Protein AF-A0A7J3TWP6-F1 (afdb_monomer_lite)

Sequence (175 aa):
WWDYGYWITILTNKTTLADNATLNSTQIAVIARTFLSPEEEALQTMKQYNVSYVVVFVDFVVRSYGGYYYYQPEGYGEENKFIWMIRIAGLNETDYIQNGNPTAKFSASLIGELIPFKFYPIDSGGVYLGPVFYESNHIKPVFYSSSLASGGYNGRVTGVVIYRVYYDSDCGDRV

Foldseek 3Di:
DQDCQVVCCVVPVDHDQHHPVCPDLVSLLLVLVLQLAAVVVVLVSCVVVVPFKDKWWFKWFWDDDPRDIFIDGPQPTPVNCNLVSCVSNVHDSCQQDDPNFGDPSVCRGNNVQQQQWHWDQDPVGTTTDGRDGHDDPFKAWPDKDVLRVVCHDPRMRTIMTMIGGDDPVNVPPDD

pLDDT: mean 91.55, std 11.05, range [38.56, 98.62]

Structure (mmCIF, N/CA/C/O backbone):
data_AF-A0A7J3TWP6-F1
#
_entry.id   AF-A0A7J3TWP6-F1
#
loop_
_atom_site.group_PDB
_atom_site.id
_atom_site.type_symbol
_atom_site.label_atom_id
_atom_site.label_alt_id
_atom_site.label_comp_id
_atom_site.label_asym_id
_atom_site.label_entity_id
_atom_site.label_seq_id
_atom_site.pdbx_PDB_ins_code
_atom_site.Cartn_x
_atom_site.Cartn_y
_atom_site.Cartn_z
_atom_site.occupancy
_atom_site.B_iso_or_equiv
_atom_site.auth_seq_id
_atom_site.auth_comp_id
_atom_site.auth_asym_id
_atom_site.auth_atom_id
_atom_site.pdbx_PDB_model_num
ATOM 1 N N . TRP A 1 1 ? -7.088 3.954 1.677 1.00 95.56 1 TRP A N 1
ATOM 2 C CA . TRP A 1 1 ? -6.809 5.342 2.124 1.00 95.56 1 TRP A CA 1
ATOM 3 C C . TRP A 1 1 ? -8.109 6.154 2.223 1.00 95.56 1 TRP A C 1
ATOM 5 O O . TRP A 1 1 ? -9.129 5.661 1.748 1.00 95.56 1 TRP A O 1
ATOM 15 N N . TRP A 1 2 ? -8.115 7.344 2.847 1.00 93.94 2 TRP A N 1
ATOM 16 C CA . TRP A 1 2 ? -9.349 8.123 3.099 1.00 93.94 2 TRP A CA 1
ATOM 17 C C . TRP A 1 2 ? -10.064 8.589 1.819 1.00 93.94 2 TRP A C 1
ATOM 19 O O . TRP A 1 2 ? -11.286 8.706 1.825 1.00 93.94 2 TRP A O 1
ATOM 29 N N . ASP A 1 3 ? -9.332 8.730 0.706 1.00 92.94 3 ASP A N 1
ATOM 30 C CA . ASP A 1 3 ? -9.860 9.067 -0.630 1.00 92.94 3 ASP A CA 1
ATOM 31 C C . ASP A 1 3 ? -10.999 8.156 -1.122 1.00 92.94 3 ASP A C 1
ATOM 33 O O . ASP A 1 3 ? -11.716 8.509 -2.060 1.00 92.94 3 ASP A O 1
ATOM 37 N N . TYR A 1 4 ? -11.151 6.961 -0.549 1.00 93.94 4 TYR A N 1
ATOM 38 C CA . TYR A 1 4 ? -12.071 5.946 -1.064 1.00 93.94 4 TYR A CA 1
ATOM 39 C C . TYR A 1 4 ? -13.191 5.583 -0.085 1.00 93.94 4 TYR A C 1
ATOM 41 O O . TYR A 1 4 ? -14.065 4.794 -0.443 1.00 93.94 4 TYR A O 1
ATOM 49 N N . GLY A 1 5 ? -13.191 6.121 1.140 1.00 92.94 5 GLY A N 1
ATOM 50 C CA . GLY A 1 5 ? -14.090 5.646 2.197 1.00 92.94 5 GLY A CA 1
ATOM 51 C C . GLY A 1 5 ? -15.572 5.851 1.880 1.00 92.94 5 GLY A C 1
ATOM 52 O O . GLY A 1 5 ? -16.382 4.941 2.076 1.00 92.94 5 GLY A O 1
ATOM 53 N N . TYR A 1 6 ? -15.918 6.999 1.287 1.00 92.81 6 TYR A N 1
ATOM 54 C CA . TYR A 1 6 ? -17.289 7.271 0.849 1.00 92.81 6 TYR A CA 1
ATOM 55 C C . TYR A 1 6 ? -17.739 6.278 -0.230 1.00 92.81 6 TYR A C 1
ATOM 57 O O . TYR A 1 6 ? -18.803 5.670 -0.119 1.00 92.81 6 TYR A O 1
ATOM 65 N N . TRP A 1 7 ? -16.899 6.059 -1.247 1.00 92.94 7 TRP A N 1
ATOM 66 C CA . TRP A 1 7 ? -17.207 5.159 -2.360 1.00 92.94 7 TRP A CA 1
ATOM 67 C C . TRP A 1 7 ? -17.346 3.708 -1.915 1.00 92.94 7 TRP A C 1
ATOM 69 O O . TRP A 1 7 ? -18.286 3.034 -2.331 1.00 92.94 7 TRP A O 1
ATOM 79 N N . ILE A 1 8 ? -16.464 3.238 -1.029 1.00 93.69 8 ILE A N 1
ATOM 80 C CA . ILE A 1 8 ? -16.570 1.899 -0.442 1.00 93.69 8 ILE A CA 1
ATOM 81 C C . ILE A 1 8 ? -17.899 1.771 0.305 1.00 93.69 8 ILE A C 1
ATOM 83 O O . ILE A 1 8 ? -18.634 0.810 0.075 1.00 93.69 8 ILE A O 1
ATOM 87 N N . THR A 1 9 ? -18.248 2.748 1.142 1.00 93.00 9 THR A N 1
ATOM 88 C CA . THR A 1 9 ? -19.489 2.712 1.927 1.00 93.00 9 THR A CA 1
ATOM 89 C C . THR A 1 9 ? -20.724 2.656 1.029 1.00 93.00 9 THR A C 1
ATOM 91 O O . THR A 1 9 ? -21.539 1.746 1.170 1.00 93.00 9 THR A O 1
ATOM 94 N N . ILE A 1 10 ? -20.840 3.573 0.065 1.00 93.62 10 ILE A N 1
ATOM 95 C CA . ILE A 1 10 ? -22.016 3.676 -0.809 1.00 93.62 10 ILE A CA 1
ATOM 96 C C . ILE A 1 10 ? -22.151 2.474 -1.748 1.00 93.62 10 ILE A C 1
ATOM 98 O O . ILE A 1 10 ? -23.254 1.961 -1.920 1.00 93.62 10 ILE A O 1
ATOM 102 N N . LEU A 1 11 ? -21.054 2.006 -2.349 1.00 94.38 11 LEU A N 1
ATOM 103 C CA . LEU A 1 11 ? -21.113 0.938 -3.352 1.00 94.38 11 LEU A CA 1
ATOM 104 C C . LEU A 1 11 ? -21.217 -0.460 -2.734 1.00 94.38 11 LEU A C 1
ATOM 106 O O . LEU A 1 11 ? -21.762 -1.364 -3.363 1.00 94.38 11 LEU A O 1
ATOM 110 N N . THR A 1 12 ? -20.679 -0.665 -1.527 1.00 93.75 12 THR A N 1
ATOM 111 C CA . THR A 1 12 ? -20.526 -2.013 -0.944 1.00 93.75 12 THR A CA 1
ATOM 112 C C . THR A 1 12 ? -21.301 -2.230 0.354 1.00 93.75 12 THR A C 1
ATOM 114 O O . THR A 1 12 ? -21.374 -3.368 0.839 1.00 93.75 12 THR A O 1
ATOM 117 N N . ASN A 1 13 ? -21.883 -1.167 0.925 1.00 94.62 13 ASN A N 1
ATOM 118 C CA . ASN A 1 13 ? -22.520 -1.172 2.242 1.00 94.62 13 ASN A CA 1
ATOM 119 C C . ASN A 1 13 ? -21.596 -1.806 3.304 1.00 94.62 13 ASN A C 1
ATOM 121 O O . ASN A 1 13 ? -21.919 -2.828 3.924 1.00 94.62 13 ASN A O 1
ATOM 125 N N . LYS A 1 14 ? -20.374 -1.272 3.410 1.00 95.38 14 LYS A N 1
ATOM 126 C CA . LYS A 1 14 ? -19.345 -1.676 4.379 1.00 95.38 14 LYS A CA 1
ATOM 127 C C . LYS A 1 14 ? -18.844 -0.459 5.139 1.00 95.38 14 LYS A C 1
ATOM 129 O O . LYS A 1 14 ? -18.716 0.617 4.568 1.00 95.38 14 LYS A O 1
ATOM 134 N N . THR A 1 15 ? -18.535 -0.660 6.414 1.00 95.44 15 THR A N 1
ATOM 135 C CA . THR A 1 15 ? -17.982 0.376 7.287 1.00 95.44 15 THR A CA 1
ATOM 136 C C . THR A 1 15 ? -16.508 0.619 6.972 1.00 95.44 15 THR A C 1
ATOM 138 O O . THR A 1 15 ? -15.744 -0.331 6.804 1.00 95.44 15 THR A O 1
ATOM 141 N N . THR A 1 16 ? -16.096 1.886 6.938 1.00 95.88 16 THR A N 1
ATOM 142 C CA . THR A 1 16 ? -14.706 2.304 6.704 1.00 95.88 16 THR A CA 1
ATOM 143 C C . THR A 1 16 ? -14.152 3.086 7.891 1.00 95.88 16 THR A C 1
ATOM 145 O O . THR A 1 16 ? -14.889 3.814 8.547 1.00 95.88 16 THR A O 1
ATOM 148 N N . LEU A 1 17 ? -12.843 2.979 8.148 1.00 95.00 17 LEU A N 1
ATOM 149 C CA . LEU A 1 17 ? -12.189 3.701 9.252 1.00 95.00 17 LEU A CA 1
ATOM 150 C C . LEU A 1 17 ? -12.011 5.204 9.000 1.00 95.00 17 LEU A C 1
ATOM 152 O O . LEU A 1 17 ? -11.834 5.961 9.943 1.00 95.00 17 LEU A O 1
ATOM 156 N N . ALA A 1 18 ? -12.015 5.640 7.745 1.00 94.19 18 ALA A N 1
ATOM 157 C CA . ALA A 1 18 ? -11.969 7.048 7.374 1.00 94.19 18 ALA A CA 1
ATOM 158 C C . ALA A 1 18 ? -12.650 7.237 6.021 1.00 94.19 18 ALA A C 1
ATOM 160 O O . ALA A 1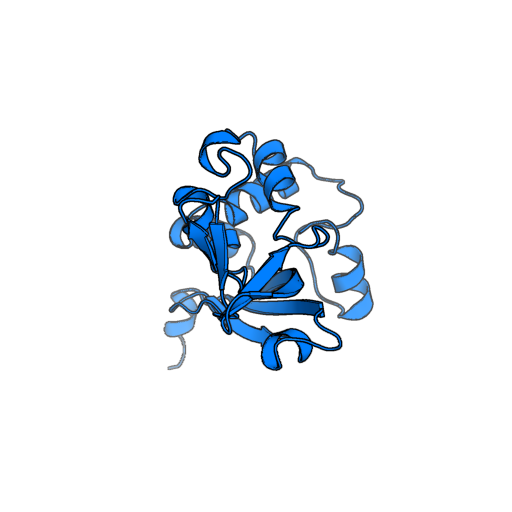 18 ? -12.716 6.294 5.228 1.00 94.19 18 ALA A O 1
ATOM 161 N N . ASP A 1 19 ? -13.111 8.455 5.757 1.00 92.38 19 ASP A N 1
ATOM 162 C CA . ASP A 1 19 ? -13.774 8.835 4.517 1.00 92.38 19 ASP A CA 1
ATOM 163 C C . ASP A 1 19 ? -13.264 10.171 3.959 1.00 92.38 19 ASP A C 1
ATOM 165 O O . ASP A 1 19 ? -12.412 10.851 4.540 1.00 92.38 19 ASP A O 1
ATOM 169 N N . ASN A 1 20 ? -13.824 10.532 2.806 1.00 91.00 20 ASN A N 1
ATOM 170 C CA . ASN A 1 20 ? -13.491 11.722 2.038 1.00 91.00 20 ASN A CA 1
ATOM 171 C C . ASN A 1 20 ? -13.797 13.044 2.756 1.00 91.00 20 ASN A C 1
ATOM 173 O O . ASN A 1 20 ? -13.284 14.075 2.330 1.00 91.00 20 ASN A O 1
ATOM 177 N N . ALA A 1 21 ? -14.620 13.047 3.812 1.00 88.75 21 ALA A N 1
ATOM 178 C CA . ALA A 1 21 ? -14.930 14.260 4.564 1.00 88.75 21 ALA A CA 1
ATOM 179 C C . ALA A 1 21 ? -13.791 14.650 5.516 1.00 88.75 21 ALA A C 1
ATOM 181 O O . ALA A 1 21 ? -13.691 15.808 5.916 1.00 88.75 21 ALA A O 1
ATOM 182 N N . THR A 1 22 ? -12.897 13.7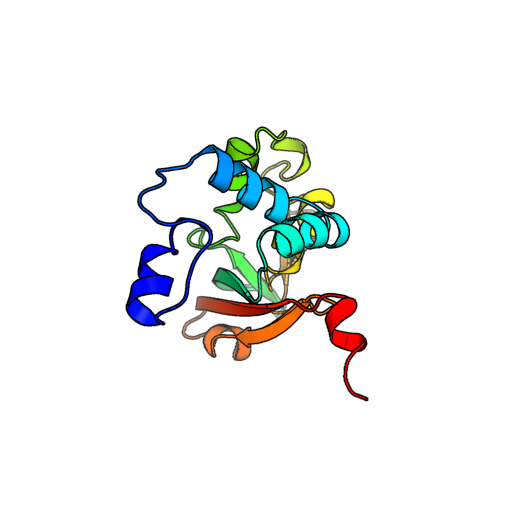14 5.855 1.00 90.88 22 THR A N 1
ATOM 183 C CA . THR A 1 22 ? -11.674 13.961 6.641 1.00 90.88 22 THR A CA 1
ATOM 184 C C . THR A 1 22 ? -11.897 14.632 8.003 1.00 90.88 22 THR A C 1
ATOM 186 O O . THR A 1 22 ? -11.021 15.315 8.529 1.00 90.88 22 THR A O 1
ATOM 189 N N . LEU A 1 23 ? -13.064 14.406 8.615 1.00 90.00 23 LEU A N 1
ATOM 190 C CA . LEU A 1 23 ? -13.489 15.094 9.842 1.00 90.00 23 LEU A CA 1
ATOM 191 C C . LEU A 1 23 ? -12.611 14.788 11.070 1.00 90.00 23 LEU A C 1
ATOM 193 O O . LEU A 1 23 ? -12.572 15.583 12.006 1.00 90.00 23 LEU A O 1
ATOM 197 N N . ASN A 1 24 ? -11.905 13.651 11.077 1.00 92.31 24 ASN A N 1
ATOM 198 C CA . ASN A 1 24 ? -11.004 13.243 12.156 1.00 92.31 24 ASN A CA 1
ATOM 199 C C . ASN A 1 24 ? -9.575 13.032 11.629 1.00 92.31 24 ASN A C 1
ATOM 201 O O . ASN A 1 24 ? -9.179 11.925 11.256 1.00 92.31 24 ASN A O 1
ATOM 205 N N . SER A 1 25 ? -8.785 14.104 11.620 1.00 92.81 25 SER A N 1
ATOM 206 C CA . SER A 1 25 ? -7.391 14.083 11.158 1.00 92.81 25 SER A CA 1
ATOM 207 C C . SER A 1 25 ? -6.490 13.175 12.001 1.00 92.81 25 SER A C 1
ATOM 209 O O . SER A 1 25 ? -5.602 12.520 11.455 1.00 92.81 25 SER A O 1
ATOM 211 N N . THR A 1 26 ? -6.748 13.060 13.308 1.00 95.31 26 THR A N 1
ATOM 212 C CA . THR A 1 26 ? -6.016 12.149 14.200 1.00 95.31 26 THR A CA 1
ATOM 213 C C . THR A 1 26 ? -6.180 10.698 13.759 1.00 95.31 26 THR A C 1
ATOM 215 O O . THR A 1 26 ? -5.197 9.965 13.675 1.00 95.31 26 THR A O 1
ATOM 218 N N . GLN A 1 27 ? -7.401 10.283 13.414 1.00 95.44 27 GLN A N 1
ATOM 219 C CA . GLN A 1 27 ? -7.663 8.931 12.917 1.00 95.44 27 GLN A CA 1
ATOM 220 C C . GLN A 1 27 ? -6.982 8.673 11.568 1.00 95.44 27 GLN A C 1
ATOM 222 O O . GLN A 1 27 ? -6.426 7.596 11.360 1.00 95.44 27 GLN A O 1
ATOM 227 N N . ILE A 1 28 ? -6.944 9.667 10.675 1.00 97.50 28 ILE A N 1
ATOM 228 C CA . ILE A 1 28 ? -6.210 9.555 9.406 1.00 97.50 28 ILE A CA 1
ATOM 229 C C . ILE A 1 28 ? -4.706 9.388 9.658 1.00 97.50 28 ILE A C 1
ATOM 231 O O . ILE A 1 28 ? -4.070 8.565 9.002 1.00 97.50 28 ILE A O 1
ATOM 235 N N . ALA A 1 29 ? -4.138 10.108 10.628 1.00 97.75 29 ALA A N 1
ATOM 236 C CA . ALA A 1 29 ? -2.736 9.949 11.010 1.00 97.75 29 ALA A CA 1
ATOM 237 C C . ALA A 1 29 ? -2.437 8.567 11.608 1.00 97.75 29 ALA A C 1
ATOM 239 O O . ALA A 1 29 ? -1.375 8.010 11.337 1.00 97.75 29 ALA A O 1
ATOM 240 N N . VAL A 1 30 ? -3.370 7.982 12.368 1.00 98.06 30 VAL A N 1
ATOM 241 C CA . VAL A 1 30 ? -3.254 6.592 12.838 1.00 98.06 30 VAL A CA 1
ATOM 242 C C . VAL A 1 30 ? -3.233 5.628 11.653 1.00 98.06 30 VAL A C 1
ATOM 244 O O . VAL A 1 30 ? -2.293 4.850 11.543 1.00 98.06 30 VAL A O 1
ATOM 247 N N . ILE A 1 31 ? -4.180 5.746 10.715 1.00 98.12 31 ILE A N 1
ATOM 248 C CA . ILE A 1 31 ? -4.218 4.916 9.496 1.00 98.12 31 ILE A CA 1
ATOM 249 C C . ILE A 1 31 ? -2.919 5.055 8.690 1.00 98.12 31 ILE A C 1
ATOM 251 O O . ILE A 1 31 ? -2.372 4.061 8.217 1.00 98.12 31 ILE A O 1
ATOM 255 N N . ALA A 1 32 ? -2.402 6.277 8.546 1.00 98.44 32 ALA A N 1
ATOM 256 C CA . ALA A 1 32 ? -1.151 6.539 7.844 1.00 98.44 32 ALA A CA 1
ATOM 257 C C . ALA A 1 32 ? 0.044 5.838 8.507 1.00 98.44 32 ALA A C 1
ATOM 259 O O . ALA A 1 32 ? 0.837 5.199 7.820 1.00 98.44 32 ALA A O 1
ATOM 260 N N . ARG A 1 33 ? 0.152 5.912 9.841 1.00 98.50 33 ARG A N 1
ATOM 261 C CA . ARG A 1 33 ? 1.197 5.209 10.600 1.00 98.50 33 ARG A CA 1
ATOM 262 C C . ARG A 1 33 ? 1.067 3.697 10.476 1.00 98.50 33 ARG A C 1
ATOM 264 O O . ARG A 1 33 ? 2.076 3.051 10.248 1.00 98.50 33 ARG A O 1
ATOM 271 N N . THR A 1 34 ? -0.151 3.158 10.540 1.00 98.56 34 THR A N 1
ATOM 272 C CA . THR A 1 34 ? -0.416 1.724 10.332 1.00 98.56 34 THR A CA 1
ATOM 273 C C . THR A 1 34 ? 0.041 1.250 8.954 1.00 98.56 34 THR A C 1
ATOM 275 O O . THR A 1 34 ? 0.607 0.172 8.836 1.00 98.56 34 THR A O 1
ATOM 278 N N . PHE A 1 35 ? -0.172 2.043 7.900 1.00 98.62 35 PHE A N 1
ATOM 279 C CA . PHE A 1 35 ? 0.319 1.693 6.565 1.00 98.62 35 PHE A CA 1
ATOM 280 C C . PHE A 1 35 ? 1.847 1.754 6.451 1.00 98.62 35 PHE A C 1
ATOM 282 O O . PHE A 1 35 ? 2.423 0.983 5.691 1.00 98.62 35 PHE A O 1
ATOM 289 N N . LEU A 1 36 ? 2.499 2.657 7.184 1.00 98.62 36 LEU A N 1
ATOM 290 C CA . LEU A 1 36 ? 3.945 2.891 7.107 1.00 98.62 36 LEU A CA 1
ATOM 291 C C . LEU A 1 36 ? 4.768 2.082 8.122 1.00 98.62 36 LEU A C 1
ATOM 293 O O . LEU A 1 36 ? 5.996 2.107 8.051 1.00 98.62 36 LEU A O 1
ATOM 297 N N . SER A 1 37 ? 4.126 1.367 9.046 1.00 98.56 37 SER A N 1
ATOM 298 C CA . SER A 1 37 ? 4.778 0.461 9.995 1.00 98.56 37 SER A CA 1
ATOM 299 C C . SER A 1 37 ? 4.955 -0.947 9.406 1.00 98.56 37 SER A C 1
ATOM 301 O O . SER A 1 37 ? 4.253 -1.300 8.455 1.00 98.56 37 SER A O 1
ATOM 303 N N . PRO A 1 38 ? 5.846 -1.787 9.966 1.00 98.44 38 PRO A N 1
ATOM 304 C CA . PRO A 1 38 ? 5.880 -3.219 9.662 1.00 98.44 38 PRO A CA 1
ATOM 305 C C . PRO A 1 38 ? 4.538 -3.904 9.966 1.00 98.44 38 PRO A C 1
ATOM 307 O O . PRO A 1 38 ? 3.749 -3.402 10.773 1.00 98.44 38 PRO A O 1
ATOM 310 N N . GLU A 1 39 ? 4.291 -5.070 9.360 1.00 98.00 39 GLU A N 1
ATOM 311 C CA . GLU A 1 39 ? 3.042 -5.825 9.550 1.00 98.00 39 GLU A CA 1
ATOM 312 C C . GLU A 1 39 ? 2.717 -6.081 11.028 1.00 98.00 39 GLU A C 1
ATOM 314 O O . GLU A 1 39 ? 1.577 -5.880 11.438 1.00 98.00 39 GLU A O 1
ATOM 319 N N . GLU A 1 40 ? 3.702 -6.473 11.840 1.00 96.88 40 GLU A N 1
ATOM 320 C CA . GLU A 1 40 ? 3.497 -6.797 13.258 1.00 96.88 40 GLU A CA 1
ATOM 321 C C . GLU A 1 40 ? 2.905 -5.617 14.049 1.00 96.88 40 GLU A C 1
ATOM 323 O O . GLU A 1 40 ? 1.916 -5.767 14.769 1.00 96.88 40 GLU A O 1
ATOM 328 N N . GLU A 1 41 ? 3.457 -4.416 13.871 1.00 98.00 41 GLU A N 1
ATOM 329 C CA . GLU A 1 41 ? 2.944 -3.192 14.495 1.00 98.00 41 GLU A CA 1
ATOM 330 C C . GLU A 1 41 ? 1.583 -2.792 13.911 1.00 98.00 41 GLU A C 1
ATOM 332 O O . GLU A 1 41 ? 0.662 -2.388 14.634 1.00 98.00 41 GLU A O 1
ATOM 337 N N . ALA A 1 42 ? 1.425 -2.945 12.593 1.00 98.25 42 ALA A N 1
ATOM 338 C CA . ALA A 1 42 ? 0.179 -2.629 11.917 1.00 98.25 42 ALA A CA 1
ATOM 339 C C . ALA A 1 42 ? -0.970 -3.520 12.414 1.00 98.25 42 ALA A C 1
ATOM 341 O O . ALA A 1 42 ? -2.077 -3.026 12.639 1.00 98.25 42 ALA A O 1
ATOM 342 N N . LEU A 1 43 ? -0.709 -4.809 12.654 1.00 97.94 43 LEU A N 1
ATOM 343 C CA . LEU A 1 43 ? -1.671 -5.776 13.184 1.00 97.94 43 LEU A CA 1
ATOM 344 C C . LEU A 1 43 ? -2.189 -5.380 14.565 1.00 97.94 43 LEU A C 1
ATOM 346 O O . LEU A 1 43 ? -3.387 -5.524 14.816 1.00 97.94 43 LEU A O 1
ATOM 350 N N . GLN A 1 44 ? -1.341 -4.823 15.435 1.00 96.94 44 GLN A N 1
ATOM 351 C CA . GLN A 1 44 ? -1.772 -4.343 16.753 1.00 96.94 44 GLN A CA 1
ATOM 352 C C . GLN A 1 44 ? -2.823 -3.238 16.620 1.00 96.94 44 GLN A C 1
ATOM 354 O O . GLN A 1 44 ? -3.866 -3.286 17.275 1.00 96.94 44 GLN A O 1
ATOM 359 N N . THR A 1 45 ? -2.589 -2.277 15.724 1.00 97.56 45 THR A N 1
ATOM 360 C CA . THR A 1 45 ? -3.540 -1.186 15.478 1.00 97.56 45 THR A CA 1
ATOM 361 C C . THR A 1 45 ? -4.791 -1.698 14.770 1.00 97.56 45 THR A C 1
ATOM 363 O O . THR A 1 45 ? -5.907 -1.416 15.199 1.00 97.56 45 THR A O 1
ATOM 366 N N . MET A 1 46 ?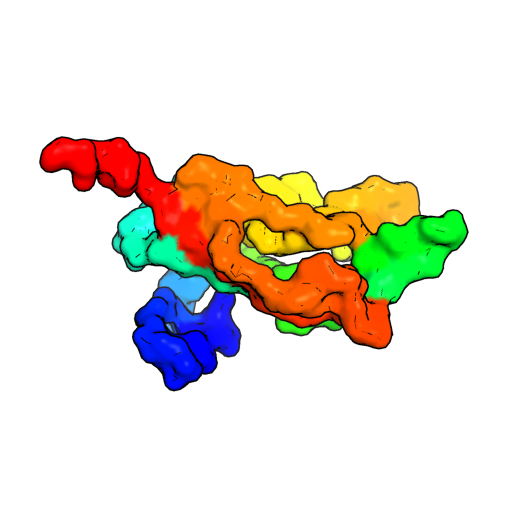 -4.637 -2.513 13.725 1.00 97.94 46 MET A N 1
ATOM 367 C CA . MET A 1 46 ? -5.762 -3.109 13.002 1.00 97.94 46 MET A CA 1
ATOM 368 C C . MET A 1 46 ? -6.683 -3.899 13.941 1.00 97.94 46 MET A C 1
ATOM 370 O O . MET A 1 46 ? -7.901 -3.780 13.824 1.00 97.94 46 MET A O 1
ATOM 374 N N . LYS A 1 47 ? -6.123 -4.632 14.913 1.00 97.00 47 LYS A N 1
ATOM 375 C CA . LYS A 1 47 ? -6.888 -5.366 15.930 1.00 97.00 47 LYS A CA 1
ATOM 376 C C . LYS A 1 47 ? -7.708 -4.439 16.828 1.00 97.00 47 LYS A C 1
ATOM 378 O O . LYS A 1 47 ? -8.868 -4.736 17.093 1.00 97.00 47 LYS A O 1
ATOM 383 N N . GLN A 1 48 ? -7.152 -3.302 17.254 1.00 96.38 48 GLN A N 1
ATOM 384 C CA . GLN A 1 48 ? -7.878 -2.305 18.060 1.00 96.38 48 GLN A CA 1
ATOM 385 C C . GLN A 1 48 ? -9.100 -1.735 17.326 1.00 96.38 48 GLN A C 1
ATOM 387 O O . GLN A 1 48 ? -10.112 -1.435 17.955 1.00 96.38 48 GLN A O 1
ATOM 392 N N . TYR A 1 49 ? -9.018 -1.616 15.998 1.00 96.25 49 TYR A N 1
ATOM 393 C CA . TYR A 1 49 ? -10.107 -1.134 15.145 1.00 96.25 49 TYR A CA 1
ATOM 394 C C . TYR A 1 49 ? -10.959 -2.252 14.523 1.00 96.25 49 TYR A C 1
ATOM 396 O O . TYR A 1 49 ? -11.848 -1.955 13.726 1.00 96.25 49 TYR A O 1
ATOM 404 N N . ASN A 1 50 ? -10.709 -3.517 14.880 1.00 96.31 50 ASN A N 1
ATOM 405 C CA . ASN A 1 50 ? -11.395 -4.694 14.342 1.00 96.31 50 ASN A CA 1
ATOM 406 C C . ASN A 1 50 ? -11.419 -4.734 12.797 1.00 96.31 50 ASN A C 1
ATOM 408 O O . ASN A 1 50 ? -12.462 -4.937 12.168 1.00 96.31 50 ASN A O 1
ATOM 412 N N . VAL A 1 51 ? -10.270 -4.483 12.166 1.00 97.81 51 VAL A N 1
ATOM 413 C CA . VAL A 1 51 ? -10.147 -4.451 10.702 1.00 97.81 51 VAL A CA 1
ATOM 414 C C . VAL A 1 51 ? -10.257 -5.860 10.130 1.00 97.81 51 VAL A C 1
ATOM 416 O O . VAL A 1 51 ? -9.431 -6.718 10.399 1.00 97.81 51 VAL A O 1
ATOM 419 N N . SER A 1 52 ? -11.244 -6.100 9.270 1.00 97.81 52 SER A N 1
ATOM 420 C CA . SER A 1 52 ? -11.370 -7.395 8.581 1.00 97.81 52 SER A CA 1
ATOM 421 C C . SER A 1 52 ? -10.709 -7.418 7.200 1.00 97.81 52 SER A C 1
ATOM 423 O O . SER A 1 52 ? -10.317 -8.482 6.722 1.00 97.81 52 SER A O 1
ATOM 425 N N . TYR A 1 53 ? -10.606 -6.261 6.539 1.00 98.38 53 TYR A N 1
ATOM 426 C CA . TYR A 1 53 ? -10.082 -6.148 5.178 1.00 98.38 53 TYR A CA 1
ATOM 427 C C . TYR A 1 53 ? -9.248 -4.882 4.993 1.00 98.38 53 TYR A C 1
ATOM 429 O O . TYR A 1 53 ? -9.587 -3.822 5.521 1.00 98.38 53 TYR A O 1
ATOM 437 N N . VAL A 1 54 ? -8.210 -4.988 4.166 1.00 98.31 54 VAL A N 1
ATOM 438 C CA . VAL A 1 54 ? -7.417 -3.865 3.659 1.00 98.31 54 VAL A CA 1
ATOM 439 C C . VAL A 1 54 ? -7.567 -3.813 2.144 1.00 98.31 54 VAL A C 1
ATOM 441 O O . VAL A 1 54 ? -7.506 -4.836 1.468 1.00 98.31 54 VAL A O 1
ATOM 444 N N . VAL A 1 55 ? -7.786 -2.616 1.605 1.00 97.56 55 VAL A N 1
ATOM 445 C CA . VAL A 1 55 ? -7.986 -2.387 0.171 1.00 97.56 55 VAL A CA 1
ATOM 446 C C . VAL A 1 55 ? -6.891 -1.454 -0.325 1.00 97.56 55 VAL A C 1
ATOM 448 O O . VAL A 1 55 ? -6.704 -0.382 0.255 1.00 97.56 55 VAL A O 1
ATOM 451 N N . VAL A 1 56 ? -6.196 -1.864 -1.385 1.00 97.94 56 VAL A N 1
ATOM 452 C CA . VAL A 1 56 ? -5.115 -1.100 -2.018 1.00 97.94 56 VAL A CA 1
ATOM 453 C C . VAL A 1 56 ? -5.448 -0.895 -3.486 1.00 97.94 56 VAL A C 1
ATOM 455 O O . VAL A 1 56 ? -5.658 -1.861 -4.221 1.00 97.94 56 VAL A O 1
ATOM 458 N N . PHE A 1 57 ? -5.510 0.364 -3.907 1.00 97.12 57 PHE A N 1
ATOM 459 C CA . PHE A 1 57 ? -5.633 0.750 -5.306 1.00 97.12 57 PHE A CA 1
ATOM 460 C C . PHE A 1 57 ? -4.263 1.119 -5.882 1.00 97.12 57 PHE A C 1
ATOM 462 O O . PHE A 1 57 ? -3.466 1.790 -5.230 1.00 97.12 57 PHE A O 1
ATOM 469 N N . VAL A 1 58 ? -3.990 0.678 -7.109 1.00 96.12 58 VAL A N 1
ATOM 470 C CA . VAL A 1 58 ? -2.740 0.968 -7.816 1.00 96.12 58 VAL A CA 1
ATOM 471 C C . VAL A 1 58 ? -2.971 1.323 -9.278 1.00 96.12 58 VAL A C 1
ATOM 473 O O . VAL A 1 58 ? -3.890 0.790 -9.909 1.00 96.12 58 VAL A O 1
ATOM 476 N N . ASP A 1 59 ? -2.104 2.177 -9.826 1.00 94.44 59 ASP A N 1
ATOM 477 C CA . ASP A 1 59 ? -2.072 2.500 -11.256 1.00 94.44 59 ASP A CA 1
ATOM 478 C C . ASP A 1 59 ? -0.650 2.471 -11.836 1.00 94.44 59 ASP A C 1
ATOM 480 O O . ASP A 1 59 ? 0.194 3.321 -11.543 1.00 94.44 59 ASP A O 1
ATOM 484 N N . PHE A 1 60 ? -0.398 1.484 -12.696 1.00 94.12 60 PHE A N 1
ATOM 485 C CA . PHE A 1 60 ? 0.884 1.280 -13.362 1.00 94.12 60 PHE A CA 1
ATOM 486 C C . PHE A 1 60 ? 0.723 1.193 -14.878 1.00 94.12 60 PHE A C 1
ATOM 488 O O . PHE A 1 60 ? -0.326 0.820 -15.402 1.00 94.12 60 PHE A O 1
ATOM 495 N N . VAL A 1 61 ? 1.810 1.455 -15.597 1.00 92.00 61 VAL A N 1
ATOM 496 C CA . VAL A 1 61 ? 1.956 1.128 -17.019 1.00 92.00 61 VAL A CA 1
ATOM 497 C C . VAL A 1 61 ? 3.048 0.097 -17.228 1.00 92.00 61 VAL A C 1
ATOM 499 O O . VAL A 1 61 ? 4.080 0.115 -16.557 1.00 92.00 61 VAL A O 1
ATOM 502 N N . VAL A 1 62 ? 2.830 -0.780 -18.200 1.00 90.69 62 VAL A N 1
ATOM 503 C CA . VAL A 1 62 ? 3.826 -1.727 -18.685 1.00 90.69 62 VAL A CA 1
ATOM 504 C C . VAL A 1 62 ? 4.756 -1.012 -19.652 1.00 90.69 62 VAL A C 1
ATOM 506 O O . VAL A 1 62 ? 4.328 -0.353 -20.604 1.00 90.69 62 VAL A O 1
ATOM 509 N N . ARG A 1 63 ? 6.051 -1.177 -19.433 1.00 88.94 63 ARG A N 1
ATOM 510 C CA . ARG A 1 63 ? 7.120 -0.752 -20.328 1.00 88.94 63 ARG A CA 1
ATOM 511 C C . ARG A 1 63 ? 7.921 -1.974 -20.754 1.00 88.94 63 ARG A C 1
ATOM 513 O O . ARG A 1 63 ? 7.968 -2.977 -20.045 1.00 88.94 63 ARG A O 1
ATOM 520 N N . SER A 1 64 ? 8.561 -1.881 -21.913 1.00 87.69 64 SER A N 1
ATOM 521 C CA . SER A 1 64 ? 9.470 -2.915 -22.398 1.00 87.69 64 SER A CA 1
ATOM 522 C C . SER A 1 64 ? 10.761 -2.298 -22.906 1.00 87.69 64 SER A C 1
ATOM 524 O O . SER A 1 64 ? 10.718 -1.372 -23.718 1.00 87.69 64 SER A O 1
ATOM 526 N N . TYR A 1 65 ? 11.899 -2.842 -22.490 1.00 84.44 65 TYR A N 1
ATOM 527 C CA . TYR A 1 65 ? 13.208 -2.449 -22.999 1.00 84.44 65 TYR A CA 1
ATOM 528 C C . TYR A 1 65 ? 14.104 -3.679 -23.133 1.00 84.44 65 TYR A C 1
ATOM 530 O O . TYR A 1 65 ? 14.201 -4.484 -22.210 1.00 84.44 65 TYR A O 1
ATOM 538 N N . GLY A 1 66 ? 14.732 -3.858 -24.299 1.00 85.00 66 GLY A N 1
ATOM 539 C CA . GLY A 1 66 ? 15.657 -4.975 -24.535 1.00 85.00 66 GLY A CA 1
ATOM 540 C C . GLY A 1 66 ? 15.052 -6.374 -24.339 1.00 85.00 66 GLY A C 1
ATOM 541 O O . GLY A 1 66 ? 15.777 -7.291 -23.976 1.00 85.00 66 GLY A O 1
ATOM 542 N N . GLY A 1 67 ? 13.737 -6.539 -24.534 1.00 83.38 67 GLY A N 1
ATOM 543 C CA . GLY A 1 67 ? 13.028 -7.811 -24.318 1.00 83.38 67 GLY A CA 1
ATOM 544 C C . GLY A 1 67 ? 12.560 -8.065 -22.879 1.00 83.38 67 GLY A C 1
ATOM 545 O O . GLY A 1 67 ? 11.908 -9.075 -22.633 1.00 83.38 67 GLY A O 1
ATOM 546 N N . TYR A 1 68 ? 12.833 -7.149 -21.947 1.00 84.69 68 TYR A N 1
ATOM 547 C CA . TYR A 1 68 ? 12.364 -7.220 -20.563 1.00 84.69 68 TYR A CA 1
ATOM 548 C C . TYR A 1 68 ? 11.167 -6.303 -20.344 1.00 84.69 68 TYR A C 1
ATOM 550 O O . TYR A 1 68 ? 11.157 -5.171 -20.832 1.00 84.69 68 TYR A O 1
ATOM 558 N N . TYR A 1 69 ? 10.188 -6.780 -19.576 1.00 88.31 69 TYR A N 1
ATOM 559 C CA . TYR A 1 69 ? 9.034 -5.996 -19.145 1.00 88.31 69 TYR A CA 1
ATOM 560 C C . TYR A 1 69 ? 9.240 -5.477 -17.725 1.00 88.31 69 TYR A C 1
ATOM 562 O O . TYR A 1 69 ? 9.698 -6.206 -16.847 1.00 88.31 69 TYR A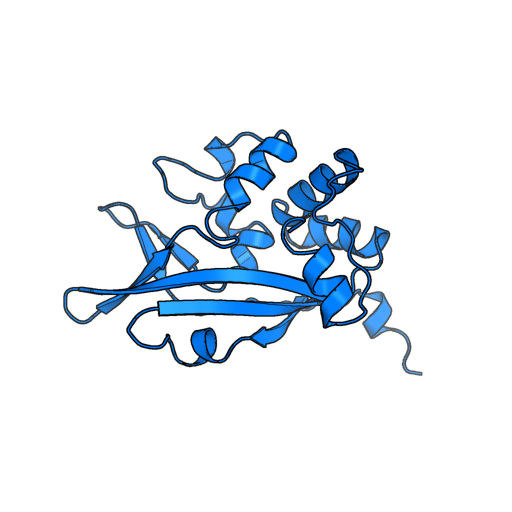 O 1
ATOM 570 N N . TYR A 1 70 ? 8.881 -4.220 -17.505 1.00 91.38 70 TYR A N 1
ATOM 571 C CA . TYR A 1 70 ? 8.886 -3.578 -16.197 1.00 91.38 70 TYR A CA 1
ATOM 572 C C . TYR A 1 70 ? 7.690 -2.641 -16.080 1.00 91.38 70 TYR A C 1
ATOM 574 O O . TYR A 1 70 ? 7.031 -2.320 -17.072 1.00 91.38 70 TYR A O 1
ATOM 582 N N . TYR A 1 71 ? 7.410 -2.204 -14.863 1.00 92.56 71 TYR A N 1
ATOM 583 C CA . TYR A 1 71 ? 6.272 -1.356 -14.561 1.00 92.56 71 TYR A CA 1
ATOM 584 C C . TYR A 1 71 ? 6.747 0.022 -14.123 1.00 92.56 71 TYR A C 1
ATOM 586 O O . TYR A 1 71 ? 7.816 0.183 -13.526 1.00 92.56 71 TYR A O 1
ATOM 594 N N . GLN A 1 72 ? 5.947 1.027 -14.444 1.00 91.25 72 GLN A N 1
ATOM 595 C CA . GLN A 1 72 ? 6.167 2.400 -14.023 1.00 91.25 72 GLN A CA 1
ATOM 596 C C . GLN A 1 72 ? 4.881 2.924 -13.376 1.00 91.25 72 GLN A C 1
ATOM 598 O O . GLN A 1 72 ? 3.810 2.715 -13.949 1.00 91.25 72 GLN A O 1
ATOM 603 N N . PRO A 1 73 ? 4.960 3.565 -12.199 1.00 92.44 73 PRO A N 1
ATOM 604 C CA . PRO A 1 73 ? 3.794 4.169 -11.569 1.00 92.44 73 PRO A CA 1
ATOM 605 C C . PRO A 1 73 ? 3.294 5.353 -12.407 1.00 92.44 73 PRO A C 1
ATOM 607 O O . PRO A 1 73 ? 4.095 6.182 -12.843 1.00 92.44 73 PRO A O 1
ATOM 610 N N . GLU A 1 74 ? 1.980 5.451 -12.606 1.00 90.75 74 GLU A N 1
ATOM 611 C CA . GLU A 1 74 ? 1.342 6.609 -13.263 1.00 90.75 74 GLU A CA 1
ATOM 612 C C . GLU A 1 74 ? 0.933 7.691 -12.249 1.00 90.75 74 GLU A C 1
ATOM 614 O O . GLU A 1 74 ? 0.724 8.846 -12.616 1.00 90.75 74 GLU A O 1
ATOM 619 N N . GLY A 1 75 ? 0.876 7.341 -10.958 1.00 88.00 75 GLY A N 1
ATOM 620 C CA . GLY A 1 75 ? 0.804 8.302 -9.859 1.00 88.00 75 GLY A CA 1
ATOM 621 C C . GLY A 1 75 ? -0.589 8.545 -9.276 1.00 88.00 75 GLY A C 1
ATOM 622 O O . GLY A 1 75 ? -0.763 9.480 -8.486 1.00 88.00 75 GLY A O 1
ATOM 623 N N . TYR A 1 76 ? -1.576 7.725 -9.633 1.00 90.31 76 TYR A N 1
ATOM 624 C CA . TYR A 1 76 ? -2.963 7.896 -9.192 1.00 90.31 76 TYR A CA 1
ATOM 625 C C . TYR A 1 76 ? -3.318 7.085 -7.945 1.00 90.31 76 TYR A C 1
ATOM 627 O O . TYR A 1 76 ? -4.250 7.463 -7.226 1.00 90.31 76 TYR A O 1
ATOM 635 N N . GLY A 1 77 ? -2.613 5.987 -7.688 1.00 94.31 77 GLY A N 1
ATOM 636 C CA . GLY A 1 77 ? -2.895 5.085 -6.585 1.00 94.31 77 GLY A CA 1
ATOM 637 C C . GLY A 1 77 ? -1.952 5.237 -5.404 1.00 94.31 77 GLY A C 1
ATOM 638 O O . GLY A 1 77 ? -1.289 6.262 -5.183 1.00 94.31 77 GLY A O 1
ATOM 639 N N . GLU A 1 78 ? -1.932 4.192 -4.592 1.00 96.25 78 GLU A N 1
ATOM 640 C CA . GLU A 1 78 ? -1.184 4.142 -3.349 1.00 96.25 78 GLU A CA 1
ATOM 641 C C . GLU A 1 78 ? 0.327 4.149 -3.600 1.00 96.25 78 GLU A C 1
ATOM 643 O O . GLU A 1 78 ? 1.069 4.627 -2.742 1.00 96.25 78 GLU A O 1
ATOM 648 N N . GLU A 1 79 ? 0.774 3.759 -4.799 1.00 93.25 79 GLU A N 1
ATOM 649 C CA . GLU A 1 79 ? 2.168 3.838 -5.253 1.00 93.25 79 GLU A CA 1
ATOM 650 C C . GLU A 1 79 ? 2.738 5.261 -5.328 1.00 93.25 79 GLU A C 1
ATOM 652 O O . GLU A 1 79 ? 3.946 5.425 -5.449 1.00 93.25 79 GLU A O 1
ATOM 657 N N . ASN A 1 80 ? 1.898 6.293 -5.230 1.00 93.25 80 ASN A N 1
ATOM 658 C CA . ASN A 1 80 ? 2.322 7.695 -5.160 1.00 93.25 80 ASN A CA 1
ATOM 659 C C . ASN A 1 80 ? 1.754 8.407 -3.925 1.00 93.25 80 ASN A C 1
ATOM 661 O O . ASN A 1 80 ? 2.415 9.239 -3.299 1.00 93.25 80 ASN A O 1
ATOM 665 N N . LYS A 1 81 ? 0.535 8.047 -3.508 1.00 94.88 81 LYS A N 1
ATOM 666 C CA . LYS A 1 81 ? -0.128 8.678 -2.359 1.00 94.88 81 LYS A CA 1
ATOM 667 C C . LYS A 1 81 ? 0.507 8.344 -1.011 1.00 94.88 81 LYS A C 1
ATOM 669 O O . LYS A 1 81 ? 0.261 9.076 -0.051 1.00 94.88 81 LYS A O 1
ATOM 674 N N . PHE A 1 82 ? 1.345 7.309 -0.918 1.00 95.81 82 PHE A N 1
ATOM 675 C CA . PHE A 1 82 ? 2.056 6.986 0.322 1.00 95.81 82 PHE A CA 1
ATOM 676 C C . PHE A 1 82 ? 2.900 8.165 0.851 1.00 95.81 82 PHE A C 1
ATOM 678 O O . PHE A 1 82 ? 3.045 8.309 2.062 1.00 95.81 82 PHE A O 1
ATOM 685 N N . ILE A 1 83 ? 3.373 9.071 -0.018 1.00 96.44 83 ILE A N 1
ATOM 686 C CA . ILE A 1 83 ? 4.104 10.289 0.385 1.00 96.44 83 ILE A CA 1
ATOM 687 C C . ILE A 1 83 ? 3.244 11.180 1.293 1.00 96.44 83 ILE A C 1
ATOM 689 O O . ILE A 1 83 ? 3.716 11.705 2.303 1.00 96.44 83 ILE A O 1
ATOM 693 N N . TRP A 1 84 ? 1.950 11.306 0.992 1.00 96.94 84 TRP A N 1
ATOM 694 C CA . TRP A 1 84 ? 1.018 12.040 1.847 1.00 96.94 84 TRP A CA 1
ATOM 695 C C . TRP A 1 84 ? 0.772 11.330 3.173 1.00 96.94 84 TRP A C 1
ATOM 697 O O . TRP A 1 84 ? 0.636 12.000 4.196 1.00 96.94 84 TRP A O 1
ATOM 707 N N . MET A 1 85 ? 0.770 9.994 3.180 1.00 98.38 85 MET A N 1
ATOM 708 C CA . MET A 1 85 ? 0.690 9.225 4.423 1.00 98.38 85 MET A CA 1
ATOM 709 C C . MET A 1 85 ? 1.879 9.559 5.329 1.00 98.38 85 MET A C 1
ATOM 711 O O . MET A 1 85 ? 1.680 9.814 6.513 1.00 98.38 85 MET A O 1
ATOM 715 N N . ILE A 1 86 ? 3.093 9.656 4.777 1.00 98.19 86 ILE A N 1
ATOM 716 C CA . ILE A 1 86 ? 4.301 9.985 5.552 1.00 98.19 86 ILE A CA 1
ATOM 717 C C . ILE A 1 86 ? 4.158 11.358 6.212 1.00 98.19 86 ILE A C 1
ATOM 719 O O . ILE A 1 86 ? 4.350 11.494 7.423 1.00 98.19 86 ILE A O 1
ATOM 723 N N . ARG A 1 87 ? 3.752 12.362 5.427 1.00 97.75 87 ARG A N 1
ATOM 724 C CA . ARG A 1 87 ? 3.550 13.737 5.903 1.00 97.75 87 ARG A CA 1
ATOM 725 C C . ARG A 1 87 ? 2.498 13.816 7.003 1.00 97.75 87 ARG A C 1
ATOM 727 O O . ARG A 1 87 ? 2.742 14.421 8.041 1.00 97.75 87 ARG A O 1
ATOM 734 N N . ILE A 1 88 ? 1.346 13.178 6.801 1.00 97.81 88 ILE A N 1
ATOM 735 C CA . ILE A 1 88 ? 0.241 13.186 7.773 1.00 97.81 88 ILE A CA 1
ATOM 736 C C . ILE A 1 88 ? 0.611 12.406 9.042 1.00 97.81 88 ILE A C 1
ATOM 738 O O . ILE A 1 88 ? 0.216 12.787 10.143 1.00 97.81 88 ILE A O 1
ATOM 742 N N . ALA A 1 89 ? 1.412 11.348 8.916 1.00 97.44 89 ALA A N 1
ATOM 743 C CA . ALA A 1 89 ? 1.947 10.604 10.051 1.00 97.44 89 ALA A CA 1
ATOM 744 C C . ALA A 1 89 ? 2.990 11.400 10.864 1.00 97.44 89 ALA A C 1
ATOM 746 O O . ALA A 1 89 ? 3.294 11.007 11.996 1.00 97.44 89 ALA A O 1
ATOM 747 N N . GLY A 1 90 ? 3.516 12.507 10.324 1.00 97.50 90 GLY A N 1
ATOM 748 C CA . GLY A 1 90 ? 4.593 13.293 10.930 1.00 97.50 90 GLY A CA 1
ATOM 749 C C . GLY A 1 90 ? 5.943 12.574 10.899 1.00 97.50 90 GLY A C 1
ATOM 750 O O . GLY A 1 90 ? 6.757 12.757 11.800 1.00 97.50 90 GLY A O 1
ATOM 751 N N . LEU A 1 91 ? 6.151 11.704 9.909 1.00 97.81 91 LEU A N 1
ATOM 752 C CA . LEU A 1 91 ? 7.370 10.918 9.743 1.00 97.81 91 LEU A CA 1
ATOM 753 C C . LEU A 1 91 ? 8.344 11.614 8.786 1.00 97.81 91 LEU A C 1
ATOM 755 O O . LEU A 1 91 ? 7.950 12.440 7.964 1.00 97.81 91 LEU A O 1
ATOM 759 N N . ASN A 1 92 ? 9.626 11.267 8.881 1.00 97.56 92 ASN A N 1
ATOM 760 C CA . ASN A 1 92 ? 10.645 11.813 7.993 1.00 97.56 92 ASN A CA 1
ATOM 761 C C . ASN A 1 92 ? 10.541 11.189 6.590 1.00 97.56 92 ASN A C 1
ATOM 763 O O . ASN A 1 92 ? 10.705 9.982 6.441 1.00 97.56 92 ASN A O 1
ATOM 767 N N . GLU A 1 93 ? 10.306 11.997 5.552 1.00 97.12 93 GLU A N 1
ATOM 768 C CA . GLU A 1 93 ? 10.199 11.524 4.161 1.00 97.12 93 GLU A CA 1
ATOM 769 C C . GLU A 1 93 ? 11.447 10.776 3.687 1.00 97.12 93 GLU A C 1
ATOM 771 O O . GLU A 1 93 ? 11.313 9.737 3.039 1.00 97.12 93 GLU A O 1
ATOM 776 N N . THR A 1 94 ? 12.647 11.213 4.082 1.00 97.12 94 THR A N 1
ATOM 777 C CA . THR A 1 94 ? 13.905 10.589 3.631 1.00 97.12 94 THR A CA 1
ATOM 778 C C . THR A 1 94 ? 14.102 9.162 4.133 1.00 97.12 94 THR A C 1
ATOM 780 O O . THR A 1 94 ? 14.932 8.426 3.602 1.00 97.12 94 THR A O 1
ATOM 783 N N . ASP A 1 95 ? 13.353 8.753 5.156 1.00 97.69 95 ASP A N 1
ATOM 784 C CA . ASP A 1 95 ? 13.365 7.378 5.645 1.00 97.69 95 ASP A CA 1
ATOM 785 C C . ASP A 1 95 ? 12.696 6.422 4.652 1.00 97.69 95 ASP A C 1
ATOM 787 O O . ASP A 1 95 ? 13.044 5.245 4.615 1.00 97.69 95 ASP A O 1
ATOM 791 N N . TYR A 1 96 ? 11.751 6.914 3.848 1.00 97.69 96 TYR A N 1
ATOM 792 C CA . TYR A 1 96 ? 10.880 6.112 2.982 1.00 97.69 96 TYR A CA 1
ATOM 793 C C . TYR A 1 96 ? 11.112 6.373 1.491 1.00 97.69 96 TYR A C 1
ATOM 795 O O . TYR A 1 96 ? 10.911 5.471 0.681 1.00 97.69 96 TYR A O 1
ATOM 803 N N . ILE A 1 97 ? 11.561 7.574 1.116 1.00 95.06 97 ILE A N 1
ATOM 804 C CA . ILE A 1 97 ? 11.893 7.932 -0.265 1.00 95.06 97 ILE A CA 1
ATOM 805 C C . ILE A 1 97 ? 13.223 8.690 -0.326 1.00 95.06 97 ILE A C 1
ATOM 807 O O . ILE A 1 97 ? 13.457 9.631 0.428 1.00 95.06 97 ILE A O 1
ATOM 811 N N . GLN A 1 98 ? 14.111 8.294 -1.235 1.00 93.44 98 GLN A N 1
ATOM 812 C CA . GLN A 1 98 ? 15.404 8.941 -1.463 1.00 93.44 98 GLN A CA 1
ATOM 813 C C . GLN A 1 98 ? 15.658 9.062 -2.961 1.00 93.44 98 GLN A C 1
ATOM 815 O O . GLN A 1 98 ? 15.510 8.094 -3.701 1.00 93.44 98 GLN A O 1
ATOM 820 N N . ASN A 1 99 ? 16.035 10.257 -3.422 1.00 89.88 99 ASN A N 1
ATOM 821 C CA . ASN A 1 99 ? 16.284 10.535 -4.844 1.00 89.88 99 ASN A CA 1
ATOM 822 C C . ASN A 1 99 ? 15.117 10.112 -5.764 1.00 89.88 99 ASN A C 1
ATOM 824 O O . ASN A 1 99 ? 15.335 9.611 -6.862 1.00 89.88 99 ASN A O 1
ATOM 828 N N . GLY A 1 100 ? 13.874 10.276 -5.291 1.00 88.00 100 GLY A N 1
ATOM 829 C CA . GLY A 1 100 ? 12.660 9.885 -6.019 1.00 88.00 100 GLY A CA 1
ATOM 830 C C . GLY A 1 100 ? 12.331 8.388 -5.989 1.00 88.00 100 GLY A C 1
ATOM 831 O O . GLY A 1 100 ? 11.323 7.987 -6.560 1.00 88.00 100 GLY A O 1
ATOM 832 N N . ASN A 1 101 ? 13.137 7.574 -5.304 1.00 92.00 101 ASN A N 1
ATOM 833 C CA . ASN A 1 101 ? 12.986 6.125 -5.247 1.00 92.00 101 ASN A CA 1
ATOM 834 C C . ASN A 1 101 ? 12.592 5.649 -3.842 1.00 92.00 101 ASN A C 1
ATOM 836 O O . ASN A 1 101 ? 13.104 6.190 -2.856 1.00 92.00 101 ASN A O 1
ATOM 840 N N . PRO A 1 102 ? 11.728 4.628 -3.718 1.00 95.19 102 PRO A N 1
ATOM 841 C CA . PRO A 1 102 ? 11.431 4.027 -2.427 1.00 95.19 102 PRO A CA 1
ATOM 842 C C . PRO A 1 102 ? 12.667 3.417 -1.756 1.00 95.19 102 PRO A C 1
ATOM 844 O O . PRO A 1 102 ? 13.525 2.825 -2.411 1.00 95.19 102 PRO A O 1
ATOM 847 N N . THR A 1 103 ? 12.748 3.531 -0.433 1.00 96.31 103 THR A N 1
ATOM 848 C CA . THR A 1 103 ? 13.814 2.915 0.369 1.00 96.31 103 THR A CA 1
ATOM 849 C C . THR A 1 103 ? 13.464 1.475 0.756 1.00 96.31 103 THR A C 1
ATOM 851 O O . THR A 1 103 ? 12.329 1.010 0.610 1.00 96.31 103 THR A O 1
ATOM 854 N N . ALA A 1 104 ? 14.430 0.766 1.347 1.00 96.56 104 ALA A N 1
ATOM 855 C CA . ALA A 1 104 ? 14.179 -0.532 1.972 1.00 96.56 104 ALA A CA 1
ATOM 856 C C . ALA A 1 104 ? 13.149 -0.446 3.115 1.00 96.56 104 ALA A C 1
ATOM 858 O O . ALA A 1 104 ? 12.333 -1.348 3.272 1.00 96.56 104 ALA A O 1
ATOM 859 N N . LYS A 1 105 ? 13.136 0.658 3.877 1.00 97.81 105 LYS A N 1
ATOM 860 C CA . LYS A 1 105 ? 12.169 0.867 4.964 1.00 97.81 105 LYS A CA 1
ATOM 861 C C . LYS A 1 105 ? 10.747 1.045 4.438 1.00 97.81 105 LYS A C 1
ATOM 863 O O . LYS A 1 105 ? 9.829 0.479 5.016 1.00 97.81 105 LYS A O 1
ATOM 868 N N . PHE A 1 106 ? 10.559 1.765 3.329 1.00 97.88 106 PHE A N 1
ATOM 869 C CA . PHE A 1 106 ? 9.260 1.771 2.652 1.00 97.88 106 PHE A CA 1
ATOM 870 C C . PHE A 1 106 ? 8.885 0.379 2.153 1.00 97.88 106 PHE A C 1
ATOM 872 O O . PHE A 1 106 ? 7.769 -0.070 2.393 1.00 97.88 106 PHE A O 1
ATOM 879 N N . SER A 1 107 ? 9.818 -0.317 1.506 1.00 97.25 107 SER A N 1
ATOM 880 C CA . SER A 1 107 ? 9.554 -1.643 0.940 1.00 97.25 107 SER A CA 1
ATOM 881 C C . SER A 1 107 ? 9.124 -2.661 2.005 1.00 97.25 107 SER A C 1
ATOM 883 O O . SER A 1 107 ? 8.271 -3.488 1.721 1.00 97.25 107 SER A O 1
ATOM 885 N N . ALA A 1 108 ? 9.656 -2.549 3.229 1.00 97.75 108 ALA A N 1
ATOM 886 C CA . ALA A 1 108 ? 9.305 -3.386 4.381 1.00 97.75 108 ALA A CA 1
ATOM 887 C C . ALA A 1 108 ? 8.085 -2.890 5.191 1.00 97.75 108 ALA A C 1
ATOM 889 O O . ALA A 1 108 ? 7.677 -3.542 6.153 1.00 97.75 108 ALA A O 1
ATOM 890 N N . SER A 1 109 ? 7.527 -1.722 4.860 1.00 98.56 109 SER A N 1
ATOM 891 C CA . SER A 1 109 ? 6.289 -1.239 5.482 1.00 98.56 109 SER A CA 1
ATOM 892 C C . SER A 1 109 ? 5.082 -2.015 4.964 1.00 98.56 109 SER A C 1
ATOM 894 O O . SER A 1 109 ? 5.115 -2.537 3.848 1.00 98.56 109 SER A O 1
ATOM 896 N N . LEU A 1 110 ? 3.985 -2.034 5.725 1.00 98.62 110 LEU A N 1
ATOM 897 C CA . LEU A 1 110 ? 2.768 -2.732 5.324 1.00 98.62 110 LEU A CA 1
ATOM 898 C C . LEU A 1 110 ? 2.302 -2.293 3.928 1.00 98.62 110 LEU A C 1
ATOM 900 O O . LEU A 1 110 ? 2.045 -3.140 3.085 1.00 98.62 110 LEU A O 1
ATOM 904 N N . ILE A 1 111 ? 2.223 -0.993 3.631 1.00 98.38 111 ILE A N 1
ATOM 905 C CA . ILE A 1 111 ? 1.772 -0.542 2.304 1.00 98.38 111 ILE A CA 1
ATOM 906 C C . ILE A 1 111 ? 2.758 -0.904 1.187 1.00 98.38 111 ILE A C 1
ATOM 908 O O . ILE A 1 111 ? 2.319 -1.253 0.093 1.00 98.38 111 ILE A O 1
ATOM 912 N N . GLY A 1 112 ? 4.067 -0.878 1.458 1.00 97.94 112 GLY A N 1
ATOM 913 C CA . GLY A 1 112 ? 5.082 -1.353 0.512 1.00 97.94 112 GLY A CA 1
ATOM 914 C C . GLY A 1 112 ? 4.925 -2.845 0.209 1.00 97.94 112 GLY A C 1
ATOM 915 O O . GLY A 1 112 ? 5.074 -3.277 -0.939 1.00 97.94 112 GLY A O 1
ATOM 916 N N . GLU A 1 113 ? 4.523 -3.625 1.213 1.00 98.00 113 GLU A N 1
ATOM 917 C CA . GLU A 1 113 ? 4.213 -5.036 1.045 1.00 98.00 113 GLU A CA 1
ATOM 918 C C . GLU A 1 113 ? 2.896 -5.273 0.290 1.00 98.00 113 GLU A C 1
ATOM 920 O O . GLU A 1 113 ? 2.841 -6.080 -0.638 1.00 98.00 113 GLU A O 1
ATOM 925 N N . LEU A 1 114 ? 1.842 -4.518 0.586 1.00 98.31 114 LEU A N 1
ATOM 926 C CA . LEU A 1 114 ? 0.538 -4.700 -0.059 1.00 98.31 114 LEU A CA 1
ATOM 927 C C . LEU A 1 114 ? 0.463 -4.160 -1.498 1.00 98.31 114 LEU A C 1
ATOM 929 O O . LEU A 1 114 ? -0.426 -4.556 -2.251 1.00 98.31 114 LEU A O 1
ATOM 933 N N . ILE A 1 115 ? 1.367 -3.269 -1.915 1.00 97.56 115 ILE A N 1
ATOM 934 C CA . ILE A 1 115 ? 1.481 -2.875 -3.324 1.00 97.56 115 ILE A CA 1
ATOM 935 C C . ILE A 1 115 ? 2.066 -4.059 -4.121 1.00 97.56 115 ILE A C 1
ATOM 937 O O . ILE A 1 115 ? 3.168 -4.523 -3.818 1.00 97.56 115 ILE A O 1
ATOM 941 N N . PRO A 1 116 ? 1.376 -4.550 -5.172 1.00 95.75 116 PRO A N 1
ATOM 942 C CA . PRO A 1 116 ? 1.798 -5.752 -5.889 1.00 95.75 116 PRO A CA 1
ATOM 943 C C . PRO A 1 116 ? 3.001 -5.533 -6.817 1.00 95.75 116 PRO A C 1
ATOM 945 O O . PRO A 1 116 ? 3.539 -6.496 -7.351 1.00 95.75 116 PRO A O 1
ATOM 948 N N . PHE A 1 117 ? 3.443 -4.297 -7.040 1.00 95.25 117 PHE A N 1
ATOM 949 C CA . PHE A 1 117 ? 4.618 -3.995 -7.854 1.00 95.25 117 PHE A CA 1
ATOM 950 C C . PHE A 1 117 ? 5.776 -3.584 -6.952 1.00 95.25 117 PHE A C 1
ATOM 952 O O . PHE A 1 117 ? 5.685 -2.603 -6.218 1.00 95.25 117 PHE A O 1
ATOM 959 N N . LYS A 1 118 ? 6.871 -4.341 -7.002 1.00 95.38 118 LYS A N 1
ATOM 960 C CA . LYS A 1 118 ? 8.008 -4.202 -6.090 1.00 95.38 118 LYS A CA 1
ATOM 961 C C . LYS A 1 118 ? 9.126 -3.419 -6.751 1.00 95.38 118 LYS A C 1
ATOM 963 O O . LYS A 1 118 ? 9.484 -3.705 -7.892 1.00 95.38 118 LYS A O 1
ATOM 968 N N . PHE A 1 119 ? 9.646 -2.429 -6.037 1.00 95.31 119 PHE A N 1
ATOM 969 C CA . PHE A 1 119 ? 10.741 -1.594 -6.507 1.00 95.31 119 PHE A CA 1
ATOM 970 C C . PHE A 1 119 ? 12.079 -2.331 -6.381 1.00 95.31 119 PHE A C 1
ATOM 972 O O . PHE A 1 119 ? 12.416 -2.840 -5.313 1.00 95.31 119 PHE A O 1
ATOM 979 N N . TYR A 1 120 ? 12.856 -2.338 -7.460 1.00 93.12 120 TYR A N 1
ATOM 980 C CA . TYR A 1 120 ? 14.210 -2.873 -7.510 1.00 93.12 120 TYR A CA 1
ATOM 981 C C . TYR A 1 120 ? 15.171 -1.766 -7.951 1.00 93.12 120 TYR A C 1
ATOM 983 O O . TYR A 1 120 ? 15.029 -1.255 -9.069 1.00 93.12 120 TYR A O 1
ATOM 991 N N . PRO A 1 121 ? 16.144 -1.378 -7.109 1.00 90.75 121 PRO A N 1
ATOM 992 C CA . PRO A 1 121 ? 17.135 -0.383 -7.486 1.00 90.75 121 PRO A CA 1
ATOM 993 C C . PRO A 1 121 ? 18.070 -0.939 -8.566 1.00 90.75 121 PRO A C 1
ATOM 995 O O . PRO A 1 121 ? 18.500 -2.091 -8.498 1.00 90.75 121 PRO A O 1
ATOM 998 N N . ILE A 1 122 ? 18.400 -0.101 -9.545 1.00 87.31 122 ILE A N 1
ATOM 999 C CA . ILE A 1 122 ? 19.413 -0.364 -10.577 1.00 87.31 122 ILE A CA 1
ATOM 1000 C C . ILE A 1 122 ? 20.246 0.905 -10.790 1.00 87.31 122 ILE A C 1
ATOM 1002 O O . ILE A 1 122 ? 19.832 1.987 -10.377 1.00 87.31 122 ILE A O 1
ATOM 1006 N N . ASP A 1 123 ? 21.388 0.807 -11.470 1.00 80.44 123 ASP A N 1
ATOM 1007 C CA . ASP A 1 123 ? 22.320 1.937 -11.647 1.00 80.44 123 ASP A CA 1
ATOM 1008 C C . ASP A 1 123 ? 21.678 3.190 -12.281 1.00 80.44 123 ASP A C 1
ATOM 1010 O O . ASP A 1 123 ? 22.113 4.312 -12.035 1.00 80.44 123 ASP A O 1
ATOM 1014 N N . SER A 1 124 ? 20.604 3.024 -13.061 1.00 77.06 124 SER A N 1
ATOM 1015 C CA . SER A 1 124 ? 19.829 4.114 -13.669 1.00 77.06 124 SER A CA 1
ATOM 1016 C C . SER A 1 124 ? 18.617 4.574 -12.836 1.00 77.06 124 SER A C 1
ATOM 1018 O O . SER A 1 124 ? 17.691 5.168 -13.387 1.00 77.06 124 SER A O 1
ATOM 1020 N N . GLY A 1 125 ? 18.581 4.271 -11.535 1.00 82.44 125 GLY A N 1
ATOM 1021 C CA . GLY A 1 125 ? 17.490 4.597 -10.611 1.00 82.44 125 GLY A CA 1
ATOM 1022 C C . GLY A 1 125 ? 16.826 3.338 -10.058 1.00 82.44 125 GLY A C 1
ATOM 1023 O O . GLY A 1 125 ? 17.234 2.806 -9.027 1.00 82.44 125 GLY A O 1
ATOM 1024 N N . GLY A 1 126 ? 15.800 2.845 -10.745 1.00 87.38 126 GLY A N 1
ATOM 1025 C CA . GLY A 1 126 ? 15.097 1.634 -10.342 1.00 87.38 126 GLY A CA 1
ATOM 1026 C C . GLY A 1 126 ? 13.952 1.275 -11.275 1.00 87.38 126 GLY A C 1
ATOM 1027 O O . GLY A 1 126 ? 13.519 2.083 -12.096 1.00 87.38 126 GLY A O 1
ATOM 1028 N N . VAL A 1 127 ? 13.467 0.047 -11.148 1.00 90.75 127 VAL A N 1
ATOM 1029 C CA . VAL A 1 127 ? 12.337 -0.486 -11.915 1.00 90.75 127 VAL A CA 1
ATOM 1030 C C . VAL A 1 127 ? 11.344 -1.153 -10.979 1.00 90.75 127 VAL A C 1
ATOM 1032 O O . VAL A 1 127 ? 11.731 -1.684 -9.941 1.00 90.75 127 VAL A O 1
ATOM 1035 N N . TYR A 1 128 ? 10.066 -1.163 -11.350 1.00 93.88 128 TYR A N 1
ATOM 1036 C CA . TYR A 1 128 ? 9.082 -1.986 -10.657 1.00 93.88 128 TYR A CA 1
ATOM 1037 C C . TYR A 1 128 ? 8.880 -3.307 -11.396 1.00 93.88 128 TYR A C 1
ATOM 1039 O O . TYR A 1 128 ? 8.719 -3.315 -12.617 1.00 93.88 128 TYR A O 1
ATOM 1047 N N . LEU A 1 129 ? 8.858 -4.418 -10.661 1.00 92.69 129 LEU A N 1
ATOM 1048 C CA . LEU A 1 129 ? 8.542 -5.754 -11.178 1.00 92.69 129 LEU A CA 1
ATOM 1049 C C . LEU A 1 129 ? 7.310 -6.318 -10.462 1.00 92.69 129 LEU A C 1
ATOM 1051 O O . LEU A 1 129 ? 7.022 -5.952 -9.324 1.00 92.69 129 LEU A O 1
ATOM 1055 N N . GLY A 1 130 ? 6.576 -7.208 -11.126 1.00 90.50 130 GLY A N 1
ATOM 1056 C CA . GLY A 1 130 ? 5.368 -7.814 -10.574 1.00 90.50 130 GLY A CA 1
ATOM 1057 C C . GLY A 1 130 ? 4.370 -8.268 -11.645 1.00 90.50 130 GLY A C 1
ATOM 1058 O O . GLY A 1 130 ? 4.744 -8.389 -12.816 1.00 90.50 130 GLY A O 1
ATOM 1059 N N . PRO A 1 131 ? 3.106 -8.508 -11.259 1.00 92.06 131 PRO A N 1
ATOM 1060 C CA . PRO A 1 131 ? 2.585 -8.407 -9.892 1.00 92.06 131 PRO A CA 1
ATOM 1061 C C . PRO A 1 131 ? 3.098 -9.537 -8.975 1.00 92.06 131 PRO A C 1
ATOM 1063 O O . PRO A 1 131 ? 3.17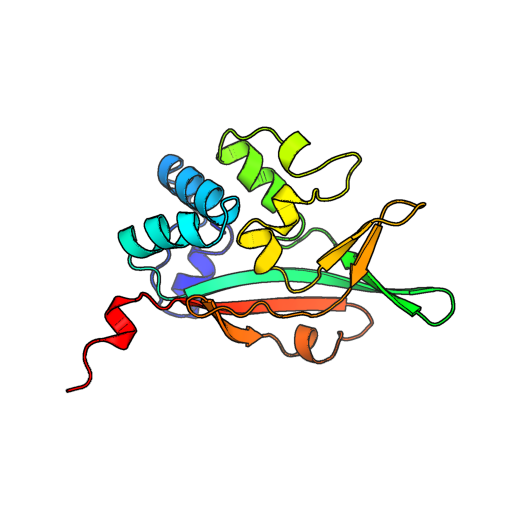0 -10.694 -9.376 1.00 92.06 131 PRO A O 1
ATOM 1066 N N . VAL A 1 132 ? 3.413 -9.206 -7.725 1.00 93.56 132 VAL A N 1
ATOM 1067 C CA . VAL A 1 132 ? 3.689 -10.131 -6.620 1.00 93.56 132 VAL A CA 1
ATOM 1068 C C . VAL A 1 132 ? 2.754 -9.761 -5.476 1.00 93.56 132 VAL A C 1
ATOM 1070 O O . VAL A 1 132 ? 2.947 -8.748 -4.805 1.00 93.56 132 VAL A O 1
ATOM 1073 N N . PHE A 1 133 ? 1.712 -10.564 -5.270 1.00 95.50 133 PHE A N 1
ATOM 1074 C CA . PHE A 1 133 ? 0.750 -10.329 -4.198 1.00 95.50 133 PHE A CA 1
ATOM 1075 C C . PHE A 1 133 ? 1.305 -10.858 -2.880 1.00 95.50 133 PHE A C 1
ATOM 1077 O O . PHE A 1 133 ? 1.604 -12.043 -2.762 1.00 95.50 133 PHE A O 1
ATOM 1084 N N . TYR A 1 134 ? 1.438 -9.965 -1.904 1.00 97.00 134 TYR A N 1
ATOM 1085 C CA . TYR A 1 134 ? 1.889 -10.314 -0.564 1.00 97.00 134 TYR A CA 1
ATOM 1086 C C . TYR A 1 134 ? 0.950 -11.305 0.129 1.00 97.00 134 TYR A C 1
ATOM 1088 O O . TYR A 1 134 ? -0.267 -11.164 0.038 1.00 97.00 134 TYR A O 1
ATOM 1096 N N . GLU A 1 135 ? 1.509 -12.274 0.848 1.00 97.38 135 GLU A N 1
ATOM 1097 C CA . GLU A 1 135 ? 0.762 -13.199 1.697 1.00 97.38 135 GLU A CA 1
ATOM 1098 C C . GLU A 1 135 ? 1.567 -13.510 2.965 1.00 97.38 135 GLU A C 1
ATOM 1100 O O . GLU A 1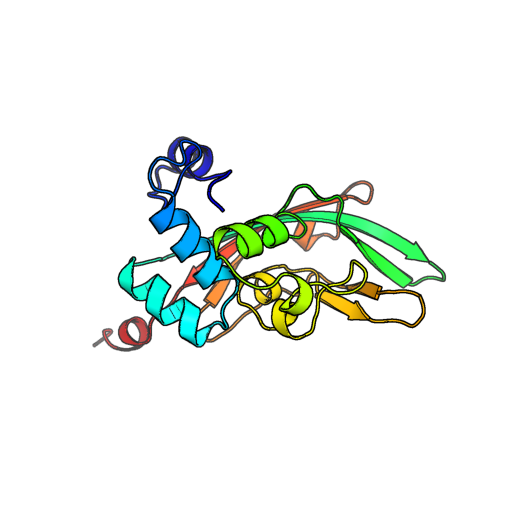 135 ? 2.754 -13.829 2.896 1.00 97.38 135 GLU A O 1
ATOM 1105 N N . SER A 1 136 ? 0.898 -13.462 4.115 1.00 96.69 136 SER A N 1
ATOM 1106 C CA . SER A 1 136 ? 1.407 -13.894 5.415 1.00 96.69 136 SER A CA 1
ATOM 1107 C C . SER A 1 136 ? 0.373 -14.771 6.134 1.00 96.69 136 SER A C 1
ATOM 1109 O O . SER A 1 136 ? -0.713 -15.052 5.618 1.00 96.69 136 SER A O 1
ATOM 1111 N N . ASN A 1 137 ? 0.676 -15.204 7.361 1.00 95.56 137 ASN A N 1
ATOM 1112 C CA . ASN A 1 137 ? -0.312 -15.886 8.203 1.00 95.56 137 ASN A CA 1
ATOM 1113 C C . ASN A 1 137 ? -1.486 -14.974 8.597 1.00 95.56 137 ASN A C 1
ATOM 1115 O O . ASN A 1 137 ? -2.586 -15.476 8.824 1.00 95.56 137 ASN A O 1
ATOM 1119 N N . HIS A 1 138 ? -1.271 -13.657 8.636 1.00 97.12 138 HIS A N 1
ATOM 1120 C CA . HIS A 1 138 ? -2.255 -12.688 9.111 1.00 97.12 138 HIS A CA 1
ATOM 1121 C C . HIS A 1 138 ? -2.900 -11.881 7.996 1.00 97.12 138 HIS A C 1
ATOM 1123 O O . HIS A 1 138 ? -4.000 -11.376 8.182 1.00 97.12 138 HIS A O 1
ATOM 1129 N N . ILE A 1 139 ? -2.257 -11.731 6.841 1.00 98.06 139 ILE A N 1
ATOM 1130 C CA . ILE A 1 139 ? -2.774 -10.907 5.752 1.00 98.06 139 ILE A CA 1
ATOM 1131 C C . ILE A 1 139 ? -2.685 -11.697 4.457 1.00 98.06 139 ILE A C 1
ATOM 1133 O O . ILE A 1 139 ? -1.601 -12.050 3.999 1.00 98.06 139 ILE A O 1
ATOM 1137 N N . LYS A 1 140 ? -3.843 -11.983 3.854 1.00 98.12 140 LYS A N 1
ATOM 1138 C CA . LYS A 1 140 ? -3.921 -12.793 2.631 1.00 98.12 140 LYS A CA 1
ATOM 1139 C C . LYS A 1 140 ? -4.717 -12.093 1.541 1.00 98.12 140 LYS A C 1
ATOM 1141 O O . LYS A 1 140 ? -5.781 -11.546 1.846 1.00 98.12 140 LYS A O 1
ATOM 1146 N N . PRO A 1 141 ? -4.272 -12.134 0.277 1.00 97.62 141 PRO A N 1
ATOM 1147 C CA . PRO A 1 141 ? -5.041 -11.582 -0.822 1.00 97.62 141 PRO A CA 1
ATOM 1148 C C . PRO A 1 141 ? -6.273 -12.465 -1.046 1.00 97.62 141 PRO A C 1
ATOM 1150 O O . PRO A 1 141 ? -6.175 -13.684 -1.155 1.00 97.62 141 PRO A O 1
ATOM 1153 N N . VAL A 1 142 ? -7.451 -11.851 -1.109 1.00 97.69 142 VAL A N 1
ATOM 1154 C CA . VAL A 1 142 ? -8.723 -12.550 -1.374 1.00 97.69 142 VAL A CA 1
ATOM 1155 C C . VAL A 1 142 ? -9.359 -12.126 -2.691 1.00 97.69 142 VAL A C 1
ATOM 1157 O O . VAL A 1 142 ? -10.270 -12.789 -3.181 1.00 97.69 142 VAL A O 1
ATOM 1160 N N . PHE A 1 143 ? -8.885 -11.024 -3.270 1.00 96.75 143 PHE A N 1
ATOM 1161 C CA . PHE A 1 143 ? -9.309 -10.544 -4.575 1.00 96.75 143 PHE A CA 1
ATOM 1162 C C . PHE A 1 143 ? -8.242 -9.634 -5.181 1.00 96.75 143 PHE A C 1
ATOM 1164 O O . PHE A 1 143 ? -7.611 -8.844 -4.480 1.00 96.75 143 PHE A O 1
ATOM 1171 N N . TYR A 1 144 ? -8.107 -9.685 -6.499 1.00 94.31 144 TYR A N 1
ATOM 1172 C CA . TYR A 1 144 ? -7.386 -8.700 -7.292 1.00 94.31 144 TYR A CA 1
ATOM 1173 C C . TYR A 1 144 ? -8.128 -8.485 -8.610 1.00 94.31 144 TYR A C 1
ATOM 1175 O O . TYR A 1 144 ? -8.719 -9.406 -9.176 1.00 94.31 144 TYR A O 1
ATOM 1183 N N . SER A 1 145 ? -8.110 -7.247 -9.097 1.00 94.12 145 SER A N 1
ATOM 1184 C CA . SER A 1 145 ? -8.748 -6.889 -10.368 1.00 94.12 145 SER A CA 1
ATOM 1185 C C . SER A 1 145 ? -8.106 -7.642 -11.540 1.00 94.12 145 SER A C 1
ATOM 1187 O O . SER A 1 145 ? -6.898 -7.878 -11.550 1.00 94.12 145 SER A O 1
ATOM 1189 N N . SER A 1 146 ? -8.897 -7.992 -12.558 1.00 88.50 146 SER A N 1
ATOM 1190 C CA . SER A 1 146 ? -8.435 -8.784 -13.712 1.00 88.50 146 SER A CA 1
ATOM 1191 C C . SER A 1 146 ? -7.295 -8.125 -14.495 1.00 88.50 146 SER A C 1
ATOM 1193 O O . SER A 1 146 ? -6.433 -8.820 -15.031 1.00 88.50 146 SER A O 1
ATOM 1195 N N . SER A 1 147 ? -7.248 -6.794 -14.526 1.00 88.69 147 SER A N 1
ATOM 1196 C CA . SER A 1 147 ? -6.144 -6.006 -15.087 1.00 88.69 147 SER A CA 1
ATOM 1197 C C . SER A 1 147 ? -4.805 -6.304 -14.410 1.00 88.69 147 SER A C 1
ATOM 1199 O O . SER A 1 147 ? -3.794 -6.408 -15.096 1.00 88.69 147 SER A O 1
ATOM 1201 N N . LEU A 1 148 ? -4.799 -6.495 -13.088 1.00 88.06 148 LEU A N 1
ATOM 1202 C CA . LEU A 1 148 ? -3.603 -6.862 -12.332 1.00 88.06 148 LEU A CA 1
ATOM 1203 C C . LEU A 1 148 ? -3.197 -8.305 -12.648 1.00 88.06 148 LEU A C 1
ATOM 1205 O O . LEU A 1 148 ? -2.026 -8.567 -12.872 1.00 88.06 148 LEU A O 1
ATOM 1209 N N . ALA A 1 149 ? -4.162 -9.226 -12.744 1.00 77.00 149 ALA A N 1
ATOM 1210 C CA . ALA A 1 149 ? -3.903 -10.641 -13.036 1.00 77.00 149 ALA A CA 1
ATOM 1211 C C . ALA A 1 149 ? -3.368 -10.898 -14.457 1.00 77.00 149 ALA A C 1
ATOM 1213 O O . ALA A 1 149 ? -2.604 -11.832 -14.675 1.00 77.00 149 ALA A O 1
ATOM 1214 N N . SER A 1 150 ? -3.797 -10.089 -15.427 1.00 75.94 150 SER A N 1
ATOM 1215 C CA . SER A 1 150 ? -3.469 -10.262 -16.849 1.00 75.94 150 SER A CA 1
ATOM 1216 C C . SER A 1 150 ? -2.232 -9.486 -17.306 1.00 75.94 150 SER A C 1
ATOM 1218 O O . SER A 1 150 ? -1.836 -9.618 -18.461 1.00 75.94 150 SER A O 1
ATOM 1220 N N . GLY A 1 151 ? -1.623 -8.674 -16.434 1.00 67.06 151 GLY A N 1
ATOM 1221 C CA . GLY A 1 151 ? -0.535 -7.770 -16.825 1.00 67.06 151 GLY A CA 1
ATOM 1222 C C . GLY A 1 151 ? -1.003 -6.573 -17.664 1.00 67.06 151 GLY A C 1
ATOM 1223 O O . GLY A 1 151 ? -0.180 -5.905 -18.282 1.00 67.06 151 GLY A O 1
ATOM 1224 N N . GLY A 1 152 ? -2.308 -6.275 -17.666 1.00 65.25 152 GLY A N 1
ATOM 1225 C CA . GLY A 1 152 ? -2.886 -5.056 -18.234 1.00 65.25 152 GLY A CA 1
ATOM 1226 C C . GLY A 1 152 ? -3.593 -5.184 -19.580 1.00 65.25 152 GLY A C 1
ATOM 1227 O O . GLY A 1 152 ? -3.499 -6.179 -20.291 1.00 65.25 152 GLY A O 1
ATOM 1228 N N . TYR A 1 153 ? -4.292 -4.108 -19.946 1.00 55.75 153 TYR A N 1
ATOM 1229 C CA . TYR A 1 153 ? -4.915 -3.898 -21.257 1.00 55.75 153 TYR A CA 1
ATOM 1230 C C . TYR A 1 153 ? -4.362 -2.601 -21.858 1.00 55.75 153 TYR A C 1
ATOM 1232 O O . TYR A 1 153 ? -4.273 -1.590 -21.162 1.00 55.75 153 TYR A O 1
ATOM 1240 N N . ASN A 1 154 ? -3.946 -2.618 -23.130 1.00 65.56 154 ASN A N 1
ATOM 1241 C CA . ASN A 1 154 ? -3.271 -1.485 -23.790 1.00 65.56 154 ASN A CA 1
ATOM 1242 C C . ASN A 1 154 ? -2.056 -0.932 -23.012 1.00 65.56 154 ASN A C 1
ATOM 1244 O O . ASN A 1 154 ? -1.770 0.263 -23.056 1.00 65.56 154 ASN A O 1
ATOM 1248 N N . GLY A 1 155 ? -1.350 -1.794 -22.273 1.00 77.56 155 GLY A N 1
ATOM 1249 C CA . GLY A 1 155 ? -0.183 -1.406 -21.481 1.00 77.56 155 GLY A CA 1
ATOM 1250 C C . GLY A 1 155 ? -0.494 -0.674 -20.172 1.00 77.56 155 GLY A C 1
ATOM 1251 O O . GLY A 1 155 ? 0.448 -0.226 -19.531 1.00 77.56 155 GLY A O 1
ATOM 1252 N N . ARG A 1 156 ? -1.761 -0.563 -19.738 1.00 87.56 156 ARG A N 1
ATOM 1253 C CA . ARG A 1 156 ? -2.130 -0.064 -18.398 1.00 87.56 156 ARG A CA 1
ATOM 1254 C C . ARG A 1 156 ? -2.549 -1.196 -17.470 1.00 87.56 156 ARG A C 1
ATOM 1256 O O . ARG A 1 156 ? -3.296 -2.093 -17.864 1.00 87.56 156 ARG A O 1
ATOM 1263 N N . VAL A 1 157 ? -2.105 -1.101 -16.224 1.00 91.25 157 VAL A N 1
ATOM 1264 C CA . VAL A 1 157 ? -2.321 -2.055 -15.137 1.00 91.25 157 VAL A CA 1
ATOM 1265 C C . VAL A 1 157 ? -2.846 -1.297 -13.926 1.00 91.25 157 VAL A C 1
ATOM 1267 O O . VAL A 1 157 ? -2.123 -0.966 -12.990 1.00 91.25 157 VAL A O 1
ATOM 1270 N N . THR A 1 158 ? -4.136 -0.998 -13.985 1.00 92.44 158 THR A N 1
ATOM 1271 C CA . THR A 1 158 ? -4.849 -0.237 -12.961 1.00 92.44 158 THR A CA 1
ATOM 1272 C C . THR A 1 158 ? -5.825 -1.153 -12.257 1.00 92.44 158 THR A C 1
ATOM 1274 O O . THR A 1 158 ? -6.601 -1.841 -12.925 1.00 92.44 158 THR A O 1
ATOM 1277 N N . GLY A 1 159 ? -5.850 -1.174 -10.933 1.00 94.38 159 GLY A N 1
ATOM 1278 C CA . GLY A 1 159 ? -6.793 -2.037 -10.240 1.00 94.38 159 GLY A CA 1
ATOM 1279 C C . GLY A 1 159 ? -6.701 -1.990 -8.732 1.00 94.38 159 GLY A C 1
ATOM 1280 O O . GLY A 1 159 ? -5.898 -1.276 -8.144 1.00 94.38 159 GLY A O 1
ATOM 1281 N N . VAL A 1 160 ? -7.566 -2.787 -8.120 1.00 95.69 160 VAL A N 1
ATOM 1282 C CA . VAL A 1 160 ? -7.662 -2.950 -6.674 1.00 95.69 160 VAL A CA 1
ATOM 1283 C C . VAL A 1 160 ? -7.218 -4.352 -6.282 1.00 95.69 160 VAL A C 1
ATOM 1285 O O . VAL A 1 160 ? -7.602 -5.326 -6.940 1.00 95.69 160 VAL A O 1
ATOM 1288 N N . VAL A 1 161 ? -6.471 -4.440 -5.184 1.00 97.44 161 VAL A N 1
ATOM 1289 C CA . VAL A 1 161 ? -6.222 -5.668 -4.424 1.00 97.44 161 VAL A CA 1
ATOM 1290 C C . VAL A 1 161 ? -6.933 -5.561 -3.077 1.00 97.44 161 VAL A C 1
ATOM 1292 O O . VAL A 1 161 ? -6.869 -4.526 -2.410 1.00 97.44 161 VAL A O 1
ATOM 1295 N N . ILE A 1 162 ? -7.635 -6.622 -2.685 1.00 98.06 162 ILE A N 1
ATOM 1296 C CA . ILE A 1 162 ? -8.294 -6.731 -1.383 1.00 98.06 162 ILE A CA 1
ATOM 1297 C C . ILE A 1 162 ? -7.608 -7.842 -0.603 1.00 98.06 162 ILE A C 1
ATOM 1299 O O . ILE A 1 162 ? -7.546 -8.990 -1.049 1.00 98.06 162 ILE A O 1
ATOM 1303 N N . TYR A 1 163 ? -7.150 -7.491 0.588 1.00 98.56 163 TYR A N 1
ATOM 1304 C CA . TYR A 1 163 ? -6.536 -8.389 1.546 1.00 98.56 163 TYR A CA 1
ATOM 1305 C C . TYR A 1 163 ? -7.485 -8.623 2.713 1.00 98.56 163 TYR A C 1
ATOM 1307 O O . TYR A 1 163 ? -8.121 -7.685 3.195 1.00 98.56 163 TYR A O 1
ATOM 1315 N N . ARG A 1 164 ? -7.583 -9.867 3.178 1.00 98.50 164 ARG A N 1
ATOM 1316 C CA . ARG A 1 164 ? -8.260 -10.222 4.425 1.00 98.50 164 ARG A CA 1
ATOM 1317 C C . ARG A 1 164 ? -7.244 -10.293 5.554 1.00 98.50 164 ARG A C 1
ATOM 1319 O O . ARG A 1 164 ? -6.170 -10.859 5.363 1.00 98.50 164 ARG A O 1
ATOM 1326 N N . VAL A 1 165 ? -7.621 -9.744 6.704 1.00 98.25 165 VAL A N 1
ATOM 1327 C CA . VAL A 1 165 ? -6.829 -9.775 7.936 1.00 98.25 165 VAL A CA 1
ATOM 1328 C C . VAL A 1 165 ? -7.331 -10.911 8.832 1.00 98.25 165 VAL A C 1
ATOM 1330 O O . VAL A 1 165 ? -8.540 -11.123 8.947 1.00 98.25 165 VAL A O 1
ATOM 1333 N N . TYR A 1 166 ? -6.401 -11.639 9.437 1.00 96.75 166 TYR A N 1
ATOM 1334 C CA . TYR A 1 166 ? -6.616 -12.729 10.381 1.00 96.75 166 TYR A CA 1
ATOM 1335 C C . TYR A 1 166 ? -5.823 -12.439 11.651 1.00 96.75 166 TYR A C 1
ATOM 1337 O O . TYR A 1 166 ? -4.629 -12.132 11.599 1.00 96.75 166 TYR A O 1
ATOM 1345 N N . TYR A 1 167 ? -6.475 -12.566 12.799 1.00 93.69 167 TYR A N 1
ATOM 1346 C CA . TYR A 1 167 ? -5.828 -12.416 14.099 1.00 93.69 167 TYR A CA 1
ATOM 1347 C C . TYR A 1 167 ? -5.590 -13.793 14.722 1.00 93.69 167 TYR A C 1
ATOM 1349 O O . TYR A 1 167 ? -6.336 -14.725 14.448 1.00 93.69 167 TYR A O 1
ATOM 1357 N N . ASP A 1 168 ? -4.597 -13.939 15.603 1.00 79.88 168 ASP A N 1
ATOM 1358 C CA . ASP A 1 168 ? -4.289 -15.236 16.241 1.00 79.88 168 ASP A CA 1
ATOM 1359 C C . ASP A 1 168 ? -5.475 -15.875 16.986 1.00 79.88 168 ASP A C 1
ATOM 1361 O O . ASP A 1 168 ? -5.545 -17.095 17.117 1.00 79.88 168 ASP A O 1
ATOM 1365 N N . SER A 1 169 ? -6.450 -15.074 17.429 1.00 63.22 169 SER A N 1
ATOM 1366 C CA . SER A 1 169 ? -7.702 -15.569 18.015 1.00 63.22 169 SER A CA 1
ATOM 1367 C C . SER A 1 169 ? -8.606 -16.306 17.015 1.00 63.22 169 SER A C 1
ATOM 1369 O O . SER A 1 169 ? -9.423 -17.120 17.428 1.00 63.22 169 SER A O 1
ATOM 1371 N N . ASP A 1 170 ? -8.443 -16.086 15.709 1.00 54.19 170 ASP A N 1
ATOM 1372 C CA . ASP A 1 170 ? -9.237 -16.734 14.655 1.00 54.19 170 ASP A CA 1
ATOM 1373 C C . ASP A 1 170 ? -8.767 -18.171 14.351 1.00 54.19 170 ASP A C 1
ATOM 1375 O O . ASP A 1 170 ? -9.469 -18.924 13.673 1.00 54.19 170 ASP A O 1
ATOM 1379 N N . CYS A 1 171 ? -7.603 -18.577 14.873 1.00 49.44 171 CYS A N 1
ATOM 1380 C CA . CYS A 1 171 ? -7.091 -19.951 14.807 1.00 49.44 171 CYS A CA 1
ATOM 1381 C C . CYS A 1 171 ? -7.547 -20.830 15.991 1.00 49.44 171 CYS A C 1
ATOM 1383 O O . CYS A 1 171 ? -7.201 -22.010 16.026 1.00 49.44 171 CYS A O 1
ATOM 1385 N N . GLY A 1 172 ? -8.293 -20.272 16.956 1.00 47.12 172 GLY A N 1
ATOM 1386 C CA . GLY A 1 172 ? -8.492 -20.872 18.281 1.00 47.12 172 GLY A CA 1
ATOM 1387 C C . GLY A 1 172 ? -9.873 -21.435 18.623 1.00 47.12 172 GLY A C 1
ATOM 1388 O O . GLY A 1 172 ? -9.933 -22.261 19.521 1.00 47.12 172 GLY A O 1
ATOM 1389 N N . ASP A 1 173 ? -10.955 -21.076 17.922 1.00 41.16 173 ASP A N 1
ATOM 1390 C CA . ASP A 1 173 ? -12.320 -21.467 18.333 1.00 41.16 173 ASP A CA 1
ATOM 1391 C C . ASP A 1 173 ? -13.094 -22.195 17.222 1.00 41.16 173 ASP A C 1
ATOM 1393 O O . ASP A 1 173 ? -14.131 -21.756 16.718 1.00 41.16 173 ASP A O 1
ATOM 1397 N N . ARG A 1 174 ? -12.579 -23.367 16.844 1.00 46.28 174 ARG A N 1
ATOM 1398 C CA . ARG A 1 174 ? -13.393 -24.457 16.289 1.00 46.28 174 ARG A CA 1
ATOM 1399 C C . ARG A 1 174 ? -13.153 -25.722 17.106 1.00 46.28 174 ARG A C 1
ATOM 1401 O O . ARG A 1 174 ? -12.394 -26.594 16.685 1.00 46.28 174 ARG A O 1
ATOM 1408 N N . VAL A 1 175 ? -13.809 -25.797 18.260 1.00 38.56 175 VAL A N 1
ATOM 1409 C CA . VAL A 1 175 ? -14.099 -27.048 18.974 1.00 38.56 175 VAL A CA 1
ATOM 1410 C C . VAL A 1 175 ? -15.593 -27.100 19.236 1.00 38.56 175 VAL A C 1
ATOM 1412 O O . VAL A 1 175 ? -16.130 -26.077 19.715 1.00 38.56 175 VAL A O 1
#

Secondary structure (DSSP, 8-state):
-GGGHHHHHHHH----S--TT---HHHHHHHHHHHHS-HHHHHHHHHHTT--EEEEEEEEEEEEETTEEEEEE-SSSHHHHHHHHHHHHT--GGGTEETTEE-HHHHTSHHHHHSSSEEEEETTEEEEE-------SSEEEEEE-HHHHTT-BTTEEEEEEEEEE--GGGGS---

Radius of gyration: 16.56 Å; chains: 1; bounding box: 45×42×44 Å